Protein AF-A0A226X5L0-F1 (afdb_monomer)

Foldseek 3Di:
DDPPPPDPPDPPDPVNVVLVVLLVVLCVVCVVVVHDALVVDDPPDPVSQVRVVVSVQSSCVVVVHHPVVDPPQPPPPPPPAPDPVRVVVVVVVVVVVVD

Mean predicted aligned error: 12.48 Å

Radius of gyration: 17.85 Å; Cα contacts (8 Å, |Δi|>4): 47; chains: 1; bounding box: 34×48×46 Å

Structure (mmCIF, N/CA/C/O backbone):
data_AF-A0A226X5L0-F1
#
_entry.id   AF-A0A226X5L0-F1
#
loop_
_atom_site.group_PDB
_atom_site.id
_atom_site.type_symbol
_atom_site.label_atom_id
_atom_site.label_alt_id
_atom_site.label_comp_id
_atom_site.label_asym_id
_atom_site.label_entity_id
_atom_site.label_seq_id
_atom_site.pdbx_PDB_ins_code
_atom_site.Cartn_x
_atom_site.Cartn_y
_atom_site.Cartn_z
_atom_site.occupancy
_atom_site.B_iso_or_equiv
_atom_site.auth_seq_id
_atom_site.auth_comp_id
_atom_site.auth_asym_id
_atom_site.auth_atom_id
_atom_site.pdbx_PDB_model_num
ATOM 1 N N . MET A 1 1 ? 9.101 8.884 -35.215 1.00 38.25 1 MET A N 1
ATOM 2 C CA . MET A 1 1 ? 9.241 8.033 -34.014 1.00 38.25 1 MET A CA 1
ATOM 3 C C . MET A 1 1 ? 7.912 8.096 -33.287 1.00 38.25 1 MET A C 1
ATOM 5 O O . MET A 1 1 ? 7.404 9.193 -33.114 1.00 38.25 1 MET A O 1
ATOM 9 N N . LYS A 1 2 ? 7.262 6.956 -33.032 1.00 44.28 2 LYS A N 1
ATOM 10 C CA . LYS A 1 2 ? 5.949 6.949 -32.374 1.00 44.28 2 LYS A CA 1
ATOM 11 C C . LYS A 1 2 ? 6.174 7.352 -30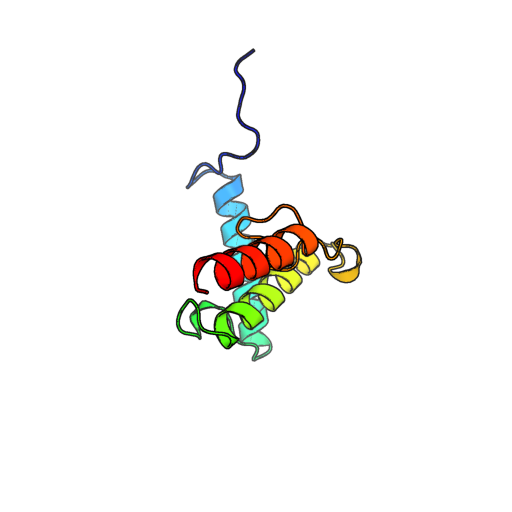.919 1.00 44.28 2 LYS A C 1
ATOM 13 O O . LYS A 1 2 ? 6.942 6.687 -30.235 1.00 44.28 2 LYS A O 1
ATOM 18 N N . ASN A 1 3 ? 5.546 8.444 -30.497 1.00 44.03 3 ASN A N 1
ATOM 19 C CA . ASN A 1 3 ? 5.501 8.875 -29.106 1.00 44.03 3 ASN A CA 1
ATOM 20 C C . ASN A 1 3 ? 4.761 7.794 -28.306 1.00 44.03 3 ASN A C 1
ATOM 22 O O . ASN A 1 3 ? 3.534 7.820 -28.231 1.00 44.03 3 ASN A O 1
ATOM 26 N N . GLN A 1 4 ? 5.476 6.800 -27.778 1.00 48.44 4 GLN A N 1
ATOM 27 C CA . GLN A 1 4 ? 4.933 5.971 -26.710 1.00 48.44 4 GLN A CA 1
ATOM 28 C C . GLN A 1 4 ? 4.854 6.871 -25.486 1.00 48.44 4 GLN A C 1
ATOM 30 O O . GLN A 1 4 ? 5.881 7.334 -24.991 1.00 48.44 4 GLN A O 1
ATOM 35 N N . LYS A 1 5 ? 3.630 7.186 -25.054 1.00 53.53 5 LYS A N 1
ATOM 36 C CA . LYS A 1 5 ? 3.413 7.840 -23.767 1.00 53.53 5 LYS A CA 1
ATOM 37 C C . LYS A 1 5 ? 4.061 6.942 -22.705 1.00 53.53 5 LYS A C 1
ATOM 39 O O . LYS A 1 5 ? 3.683 5.775 -22.631 1.00 53.53 5 LYS A O 1
ATOM 44 N N . PRO A 1 6 ? 5.029 7.437 -21.922 1.00 51.75 6 PRO A N 1
ATOM 45 C CA . PRO A 1 6 ? 5.879 6.595 -21.079 1.00 51.75 6 PRO A CA 1
ATOM 46 C C . PRO A 1 6 ? 5.162 5.897 -19.906 1.00 51.75 6 PRO A C 1
ATOM 48 O O . PRO A 1 6 ? 5.823 5.207 -19.144 1.00 51.75 6 PRO A O 1
ATOM 51 N N . LEU A 1 7 ? 3.839 6.046 -19.753 1.00 57.84 7 LEU A N 1
ATOM 52 C CA . LEU A 1 7 ? 3.095 5.644 -18.551 1.00 57.84 7 LEU A CA 1
ATOM 53 C C . LEU A 1 7 ? 1.797 4.859 -18.826 1.00 57.84 7 LEU A C 1
ATOM 55 O O . LEU A 1 7 ? 0.996 4.676 -17.915 1.00 57.84 7 LEU A O 1
ATOM 59 N N . GLU A 1 8 ? 1.536 4.396 -20.055 1.00 61.03 8 GLU A N 1
ATOM 60 C CA . GLU A 1 8 ? 0.380 3.510 -20.278 1.00 61.03 8 GLU A CA 1
ATOM 61 C C . GLU A 1 8 ? 0.671 2.117 -19.695 1.00 61.03 8 GLU A C 1
ATOM 63 O O . GLU A 1 8 ? 1.324 1.285 -20.328 1.00 61.03 8 GLU A O 1
ATOM 68 N N . ILE A 1 9 ? 0.179 1.859 -18.478 1.00 63.88 9 ILE A N 1
ATOM 69 C CA . ILE A 1 9 ? 0.126 0.508 -17.911 1.00 63.88 9 ILE A CA 1
ATOM 70 C C . ILE A 1 9 ? -0.891 -0.286 -18.732 1.00 63.88 9 ILE A C 1
ATOM 72 O O . ILE A 1 9 ? -2.102 -0.085 -18.638 1.00 63.88 9 ILE A O 1
ATOM 76 N N . ILE A 1 10 ? -0.392 -1.183 -19.578 1.00 79.06 10 ILE A N 1
ATOM 77 C CA . ILE A 1 10 ? -1.237 -2.101 -20.338 1.00 79.06 10 ILE A CA 1
ATOM 78 C C . ILE A 1 10 ? -1.657 -3.225 -19.388 1.00 79.06 10 ILE A C 1
ATOM 80 O O . ILE A 1 10 ? -0.824 -4.046 -18.996 1.00 79.06 10 ILE A O 1
ATOM 84 N N . LEU A 1 11 ? -2.942 -3.268 -19.033 1.00 77.00 11 LEU A N 1
ATOM 85 C CA . LEU A 1 11 ? -3.509 -4.330 -18.199 1.00 77.00 11 LEU A CA 1
ATOM 86 C C . LEU A 1 11 ? -3.247 -5.709 -18.830 1.00 77.00 11 LEU A C 1
ATOM 88 O O . LEU A 1 11 ? -3.459 -5.906 -20.029 1.00 77.00 11 LEU A O 1
ATOM 92 N N . GLY A 1 12 ? -2.777 -6.661 -18.029 1.00 81.00 12 GLY A N 1
ATOM 93 C CA . GLY A 1 12 ? -2.384 -8.002 -18.460 1.00 81.00 12 GLY A CA 1
ATOM 94 C C . GLY A 1 12 ? -1.015 -8.081 -19.145 1.00 81.00 12 GLY A C 1
ATOM 95 O O . GLY A 1 12 ? -0.627 -9.154 -19.609 1.00 81.00 12 GLY A O 1
ATOM 96 N N . SER A 1 13 ? -0.267 -6.976 -19.229 1.00 86.94 13 SER A N 1
ATOM 97 C CA . SER A 1 13 ? 1.140 -7.017 -19.640 1.00 86.94 13 SER A CA 1
ATOM 98 C C . SER A 1 13 ? 2.016 -7.668 -18.567 1.00 86.94 13 SER A C 1
ATOM 100 O O . SER A 1 13 ? 1.618 -7.800 -17.411 1.00 86.94 13 SER A O 1
ATOM 102 N N . ALA A 1 14 ? 3.235 -8.065 -18.942 1.00 84.38 14 ALA A N 1
ATOM 103 C CA . ALA A 1 14 ? 4.195 -8.627 -17.992 1.00 84.38 14 ALA A CA 1
ATOM 104 C C . ALA A 1 14 ? 4.450 -7.682 -16.804 1.00 84.38 14 ALA A C 1
ATOM 106 O O . ALA A 1 14 ? 4.388 -8.120 -15.664 1.00 84.38 14 ALA A O 1
ATOM 107 N N . VAL A 1 15 ? 4.625 -6.385 -17.076 1.00 83.25 15 VAL A N 1
ATOM 108 C CA . VAL A 1 15 ? 4.870 -5.361 -16.047 1.00 83.25 15 VAL A CA 1
ATOM 109 C C . VAL A 1 15 ? 3.670 -5.202 -15.108 1.00 83.25 15 VAL A C 1
ATOM 111 O O . VAL A 1 15 ? 3.848 -5.117 -13.898 1.00 83.25 15 VAL A O 1
ATOM 114 N N . ASP A 1 16 ? 2.444 -5.210 -15.638 1.00 83.06 16 ASP A N 1
ATOM 115 C CA . ASP A 1 16 ? 1.225 -5.156 -14.818 1.00 83.06 16 ASP A CA 1
ATOM 116 C C . ASP A 1 16 ? 1.099 -6.388 -13.903 1.00 83.06 16 ASP A C 1
ATOM 118 O O . ASP A 1 16 ? 0.860 -6.261 -12.704 1.00 83.06 16 ASP A O 1
ATOM 122 N N . MET A 1 17 ? 1.346 -7.589 -14.435 1.00 90.19 17 MET A N 1
ATOM 123 C CA . MET A 1 17 ? 1.320 -8.823 -13.642 1.00 90.19 17 MET A CA 1
ATOM 124 C C . MET A 1 17 ? 2.429 -8.873 -12.582 1.00 90.19 17 MET A C 1
ATOM 126 O O . MET A 1 17 ? 2.200 -9.381 -11.482 1.00 90.19 17 MET A O 1
ATOM 130 N N . GLU A 1 18 ? 3.619 -8.355 -12.890 1.00 90.50 18 GLU A N 1
ATOM 131 C CA . GLU A 1 18 ? 4.724 -8.227 -11.936 1.00 90.50 18 GLU A CA 1
ATOM 132 C C . GLU A 1 18 ? 4.347 -7.281 -10.791 1.00 90.50 18 GLU A C 1
ATOM 134 O O . GLU A 1 18 ? 4.465 -7.661 -9.624 1.00 90.50 18 GLU A O 1
ATOM 139 N N . ALA A 1 19 ? 3.802 -6.103 -11.111 1.00 89.56 19 ALA A N 1
ATOM 140 C CA . ALA A 1 19 ? 3.331 -5.144 -10.117 1.00 89.56 19 ALA A CA 1
ATOM 141 C C . ALA A 1 19 ? 2.229 -5.742 -9.224 1.00 89.56 19 ALA A C 1
ATOM 143 O O . ALA A 1 19 ? 2.318 -5.685 -7.997 1.00 89.56 19 ALA A O 1
ATOM 144 N N . GLN A 1 20 ? 1.227 -6.399 -9.817 1.00 92.19 20 GLN A N 1
ATOM 145 C CA . GLN A 1 20 ? 0.168 -7.081 -9.065 1.00 92.19 20 GLN A CA 1
ATOM 146 C C . GLN A 1 20 ? 0.722 -8.181 -8.153 1.00 92.19 20 GLN A C 1
ATOM 148 O O . GLN A 1 20 ? 0.308 -8.296 -6.998 1.00 92.19 20 GLN A O 1
ATOM 153 N N . SER A 1 21 ? 1.677 -8.976 -8.641 1.00 95.38 21 SER A N 1
ATOM 154 C CA . SER A 1 21 ? 2.295 -10.048 -7.853 1.00 95.38 21 SER A CA 1
ATOM 155 C C . SER A 1 21 ? 3.055 -9.498 -6.648 1.00 95.38 21 SER A C 1
ATOM 157 O O . SER A 1 21 ? 2.953 -10.055 -5.552 1.00 95.38 21 SER A O 1
ATOM 159 N N . LEU A 1 22 ? 3.768 -8.382 -6.822 1.00 95.25 22 LEU A N 1
ATOM 160 C CA . LEU A 1 22 ? 4.449 -7.695 -5.729 1.00 95.25 22 LEU A CA 1
ATOM 161 C C . LEU A 1 22 ? 3.447 -7.179 -4.687 1.00 95.25 22 LEU A C 1
ATOM 163 O O . LEU A 1 22 ? 3.601 -7.471 -3.500 1.00 95.25 22 LEU A O 1
ATOM 167 N N . CYS A 1 23 ? 2.384 -6.494 -5.119 1.00 94.88 23 CYS A N 1
ATOM 168 C CA . CYS A 1 23 ? 1.332 -6.009 -4.222 1.00 94.88 23 CYS A CA 1
ATOM 169 C C . CYS A 1 23 ? 0.686 -7.153 -3.423 1.00 94.88 23 CYS A C 1
ATOM 171 O O . CYS A 1 23 ? 0.490 -7.038 -2.212 1.00 94.88 23 CYS A O 1
ATOM 173 N N . LEU A 1 24 ? 0.407 -8.291 -4.065 1.00 96.75 24 LEU A N 1
ATOM 174 C CA . LEU A 1 24 ? -0.138 -9.475 -3.393 1.00 96.75 24 LEU A CA 1
ATOM 175 C C . LEU A 1 24 ? 0.833 -10.057 -2.357 1.00 96.75 24 LEU A C 1
ATOM 177 O O . LEU A 1 24 ? 0.407 -10.445 -1.265 1.00 96.75 24 LEU A O 1
ATOM 181 N N . ALA A 1 25 ? 2.131 -10.100 -2.667 1.00 97.44 25 ALA A N 1
ATOM 182 C CA . ALA A 1 25 ? 3.153 -10.552 -1.728 1.00 97.44 25 ALA A CA 1
ATOM 183 C C . ALA A 1 25 ? 3.238 -9.632 -0.498 1.00 97.44 25 ALA A C 1
ATOM 185 O O . ALA A 1 25 ? 3.226 -10.119 0.636 1.00 97.44 25 ALA A O 1
ATOM 186 N N . VAL A 1 26 ? 3.242 -8.312 -0.706 1.00 97.50 26 VAL A N 1
ATOM 187 C CA . VAL A 1 26 ? 3.228 -7.316 0.378 1.00 97.50 26 VAL A CA 1
ATOM 188 C C . VAL A 1 26 ? 1.977 -7.468 1.241 1.00 97.50 26 VAL A C 1
ATOM 190 O O . VAL A 1 26 ? 2.085 -7.562 2.467 1.00 97.50 26 VAL A O 1
ATOM 193 N N . ALA A 1 27 ? 0.799 -7.600 0.627 1.00 97.19 27 ALA A N 1
ATOM 194 C CA . ALA A 1 2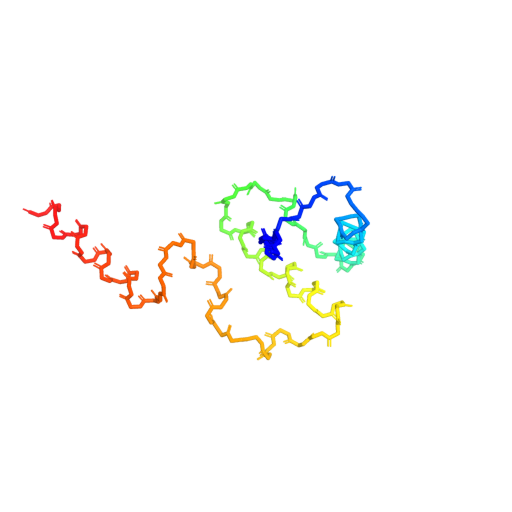7 ? -0.452 -7.810 1.351 1.00 97.19 27 ALA A CA 1
ATOM 195 C C . ALA A 1 27 ? -0.416 -9.083 2.215 1.00 97.19 27 ALA A C 1
ATOM 197 O O . ALA A 1 27 ? -0.844 -9.078 3.374 1.00 97.19 27 ALA A O 1
ATOM 198 N N . ALA A 1 28 ? 0.137 -10.179 1.686 1.00 97.81 28 ALA A N 1
ATOM 199 C CA . ALA A 1 28 ? 0.294 -11.425 2.430 1.00 97.81 28 ALA A CA 1
ATOM 200 C C . ALA A 1 28 ? 1.226 -11.258 3.644 1.00 97.81 28 ALA A C 1
ATOM 202 O O . ALA A 1 28 ? 0.901 -11.717 4.742 1.00 97.81 28 ALA A O 1
ATOM 203 N N . ILE A 1 29 ? 2.348 -10.549 3.478 1.00 97.19 29 ILE A N 1
ATOM 204 C CA . ILE A 1 29 ? 3.292 -10.247 4.564 1.00 97.19 29 ILE A CA 1
ATOM 205 C C . ILE A 1 29 ? 2.636 -9.360 5.629 1.00 97.19 29 ILE A C 1
ATOM 207 O O . ILE A 1 29 ? 2.763 -9.645 6.823 1.00 97.19 29 ILE A O 1
ATOM 211 N N . ARG A 1 30 ? 1.899 -8.315 5.228 1.00 97.56 30 ARG A N 1
ATOM 212 C CA . ARG A 1 30 ? 1.151 -7.449 6.153 1.00 97.56 30 ARG A CA 1
ATOM 213 C C . ARG A 1 30 ? 0.162 -8.259 6.986 1.00 97.56 30 ARG A C 1
ATOM 215 O O . ARG A 1 30 ? 0.198 -8.161 8.214 1.00 97.56 30 ARG A O 1
ATOM 222 N N . LYS A 1 31 ? -0.630 -9.133 6.351 1.00 96.81 31 LYS A N 1
ATOM 223 C CA . LYS A 1 31 ? -1.557 -10.038 7.058 1.00 96.81 31 LYS A CA 1
ATOM 224 C C . LYS A 1 31 ? -0.827 -10.953 8.039 1.00 96.81 31 LYS A C 1
ATOM 226 O O . LYS A 1 31 ? -1.258 -11.073 9.182 1.00 96.81 31 LYS A O 1
ATOM 231 N N . ALA A 1 32 ? 0.295 -11.550 7.635 1.00 97.44 32 ALA A N 1
ATOM 232 C CA . ALA A 1 32 ? 1.096 -12.415 8.505 1.00 97.44 32 ALA A CA 1
ATOM 233 C C . ALA A 1 32 ? 1.662 -11.673 9.732 1.00 97.44 32 ALA A C 1
ATOM 235 O O . ALA A 1 32 ? 1.818 -12.265 10.797 1.00 97.44 32 ALA A O 1
ATOM 236 N N . ARG A 1 33 ? 1.928 -10.369 9.600 1.00 96.31 33 ARG A N 1
ATOM 237 C CA . ARG A 1 33 ? 2.348 -9.478 10.694 1.00 96.31 33 ARG A CA 1
ATOM 238 C C . ARG A 1 33 ? 1.184 -8.938 11.535 1.00 96.31 33 ARG A C 1
ATOM 240 O O . ARG A 1 33 ? 1.425 -8.187 12.474 1.00 96.31 33 ARG A O 1
ATOM 247 N N . GLY A 1 34 ? -0.063 -9.281 11.206 1.00 96.12 34 GLY A N 1
ATOM 248 C CA . GLY A 1 34 ? -1.258 -8.750 11.868 1.00 96.12 34 GLY A CA 1
ATOM 249 C C . GLY A 1 34 ? -1.610 -7.308 11.481 1.00 96.12 34 GLY A C 1
ATOM 250 O O . GLY A 1 34 ? -2.475 -6.709 12.118 1.00 96.12 34 GLY A O 1
ATOM 251 N N . LYS A 1 35 ? -0.968 -6.747 10.447 1.00 95.94 35 LYS A N 1
ATOM 252 C CA . LYS A 1 35 ? -1.313 -5.432 9.893 1.00 95.94 35 LYS A CA 1
ATOM 253 C C . LYS A 1 35 ? -2.551 -5.533 8.997 1.00 95.94 35 LYS A C 1
ATOM 255 O O . LYS A 1 35 ? -2.803 -6.569 8.376 1.00 95.94 35 LYS A O 1
ATOM 260 N N . LYS A 1 36 ? -3.301 -4.434 8.907 1.00 95.44 36 LYS A N 1
ATOM 261 C CA . LYS A 1 36 ? -4.442 -4.292 7.995 1.00 95.44 36 LYS A CA 1
ATOM 262 C C . LYS A 1 36 ? -3.994 -3.894 6.590 1.00 95.44 36 LYS A C 1
ATOM 264 O O . LYS A 1 36 ? -2.918 -3.319 6.415 1.00 95.44 36 LYS A O 1
ATOM 269 N N . ASN A 1 37 ? -4.813 -4.226 5.603 1.00 96.12 37 ASN A N 1
ATOM 270 C CA . ASN A 1 37 ? -4.645 -3.843 4.203 1.00 96.12 37 ASN A CA 1
ATOM 271 C C . ASN A 1 37 ? -5.754 -2.868 3.800 1.00 96.12 37 ASN A C 1
ATOM 273 O O . ASN A 1 37 ? -6.780 -2.835 4.480 1.00 96.12 37 ASN A O 1
ATOM 277 N N . PRO A 1 38 ? -5.583 -2.116 2.701 1.00 94.56 38 PRO A N 1
ATOM 278 C CA . PRO A 1 38 ? -6.606 -1.186 2.225 1.00 94.56 38 PRO A CA 1
ATOM 279 C C . PRO A 1 38 ? -7.989 -1.834 2.076 1.00 94.56 38 PRO A C 1
ATOM 281 O O . PRO A 1 38 ? -8.979 -1.276 2.534 1.00 94.56 38 PRO A O 1
ATOM 284 N N . ASP A 1 39 ? -8.049 -3.068 1.564 1.00 93.81 39 ASP A N 1
ATOM 285 C CA . ASP A 1 39 ? -9.298 -3.831 1.388 1.00 93.81 39 ASP A CA 1
ATOM 286 C C . ASP A 1 39 ? -10.057 -4.139 2.696 1.00 93.81 39 ASP A C 1
ATOM 288 O O . ASP A 1 39 ? -11.208 -4.573 2.654 1.00 93.81 39 ASP A O 1
ATOM 292 N N . ASP A 1 40 ? -9.428 -3.956 3.863 1.00 95.25 40 ASP A N 1
ATOM 293 C CA . ASP A 1 40 ? -10.064 -4.167 5.167 1.00 95.25 40 ASP A CA 1
ATOM 294 C C . ASP A 1 40 ? -10.907 -2.953 5.623 1.00 95.25 40 ASP A C 1
ATOM 296 O O . ASP A 1 40 ? -11.579 -3.036 6.656 1.00 95.25 40 ASP A O 1
ATOM 300 N N . PHE A 1 41 ? -10.879 -1.840 4.879 1.00 91.88 41 PHE A N 1
ATOM 301 C CA . PHE A 1 41 ? -11.588 -0.596 5.189 1.00 91.88 41 PHE A CA 1
ATOM 302 C C . PHE A 1 41 ? -12.495 -0.164 4.029 1.00 91.88 41 PHE A C 1
ATOM 304 O O . PHE A 1 41 ? -12.200 -0.464 2.870 1.00 91.88 41 PHE A O 1
ATOM 311 N N . PRO A 1 42 ? -13.602 0.551 4.300 1.00 92.75 42 PRO A N 1
ATOM 312 C CA . PRO A 1 42 ? -14.367 1.188 3.237 1.00 92.75 42 PRO A CA 1
ATOM 313 C C . PRO A 1 42 ? -13.501 2.224 2.511 1.00 92.75 42 PRO A C 1
ATOM 315 O O . PRO A 1 42 ? -12.777 2.984 3.146 1.00 92.75 42 PRO A O 1
ATOM 318 N N . VAL A 1 43 ? -13.595 2.252 1.183 1.00 89.69 43 VAL A N 1
ATOM 319 C CA . VAL A 1 43 ? -12.870 3.216 0.343 1.00 89.69 43 VAL A CA 1
ATOM 320 C C . VAL A 1 43 ? -13.228 4.651 0.752 1.00 89.69 43 VAL A C 1
ATOM 322 O O . VAL A 1 43 ? -14.358 4.917 1.166 1.00 89.69 43 VAL A O 1
ATOM 325 N N . ASP A 1 44 ? -12.253 5.552 0.645 1.00 84.50 44 ASP A N 1
ATOM 326 C CA . ASP A 1 44 ? -12.339 6.979 0.975 1.00 84.50 44 ASP A CA 1
ATOM 327 C C . ASP A 1 44 ? -12.579 7.322 2.462 1.00 84.50 44 ASP A C 1
ATOM 329 O O . ASP A 1 44 ? -12.832 8.482 2.799 1.00 84.50 44 ASP A O 1
ATOM 333 N N . THR A 1 45 ? -12.458 6.374 3.401 1.00 85.19 45 THR A N 1
ATOM 334 C CA . THR A 1 45 ? -12.416 6.737 4.833 1.00 85.19 45 THR A CA 1
ATOM 335 C C . THR A 1 45 ? -11.017 7.200 5.244 1.00 85.19 45 TH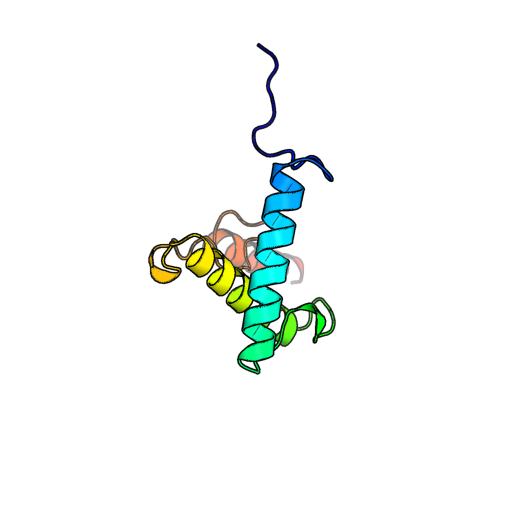R A C 1
ATOM 337 O O . THR A 1 45 ? -10.030 6.788 4.631 1.00 85.19 45 THR A O 1
ATOM 340 N N . PRO A 1 46 ? -10.866 8.034 6.288 1.00 84.44 46 PRO A N 1
ATOM 341 C CA . PRO A 1 46 ? -9.545 8.454 6.767 1.00 84.44 46 PRO A CA 1
ATOM 342 C C . PRO A 1 46 ? -8.607 7.277 7.075 1.00 84.44 46 PRO A C 1
ATOM 344 O O . PRO A 1 46 ? -7.422 7.322 6.757 1.00 84.44 46 PRO A O 1
ATOM 347 N N . GLU A 1 47 ? -9.144 6.190 7.631 1.00 85.44 47 GLU A N 1
ATOM 348 C CA . GLU A 1 47 ? -8.380 4.983 7.951 1.00 85.44 47 GLU A CA 1
ATOM 349 C C . GLU A 1 47 ? -7.927 4.236 6.691 1.00 85.44 47 GLU A C 1
ATOM 351 O O . GLU A 1 47 ? -6.817 3.707 6.659 1.00 85.44 47 GLU A O 1
ATOM 356 N N . TRP A 1 48 ? -8.760 4.207 5.644 1.00 89.00 48 TRP A N 1
ATOM 357 C CA . TRP A 1 48 ? -8.393 3.626 4.353 1.00 89.00 48 TRP A CA 1
ATOM 358 C C . TRP A 1 48 ? -7.212 4.373 3.734 1.00 89.00 48 TRP A C 1
ATOM 360 O O . TRP A 1 48 ? -6.224 3.750 3.356 1.00 89.00 48 TRP A O 1
ATOM 370 N N . HIS A 1 49 ? -7.279 5.704 3.717 1.00 86.00 49 HIS A N 1
ATOM 371 C CA . HIS A 1 49 ? -6.212 6.556 3.201 1.00 86.00 49 HIS A CA 1
ATOM 372 C C . HIS A 1 49 ? -4.888 6.339 3.962 1.00 86.00 49 HIS A C 1
ATOM 374 O O . HIS A 1 49 ? -3.854 6.095 3.341 1.00 86.00 49 HIS A O 1
ATOM 380 N N . GLN A 1 50 ? -4.930 6.314 5.300 1.00 87.31 50 GLN A N 1
ATOM 381 C CA . GLN A 1 50 ? -3.751 6.033 6.129 1.00 87.31 50 GLN A CA 1
ATOM 382 C C . GLN A 1 50 ? -3.133 4.661 5.807 1.00 87.31 50 GLN A C 1
ATOM 384 O O . GLN A 1 50 ? -1.918 4.507 5.696 1.00 87.31 50 GLN A O 1
ATOM 389 N N . VAL A 1 51 ? -3.969 3.636 5.648 1.00 93.12 51 VAL A N 1
ATOM 390 C CA . VAL A 1 51 ? -3.495 2.274 5.374 1.00 93.12 51 VAL A CA 1
ATOM 391 C C . VAL A 1 51 ? -2.967 2.140 3.945 1.00 93.12 51 VAL A C 1
ATOM 393 O O . VAL A 1 51 ? -2.046 1.352 3.727 1.00 93.12 51 VAL A O 1
ATOM 396 N N . CYS A 1 52 ? -3.491 2.908 2.987 1.00 91.94 52 CYS A N 1
ATOM 397 C CA . CYS A 1 52 ? -2.937 3.019 1.638 1.00 91.94 52 CYS A CA 1
ATOM 398 C C . CYS A 1 52 ? -1.514 3.588 1.658 1.00 91.94 52 CYS A C 1
ATOM 400 O O . CYS A 1 52 ? -0.631 3.009 1.029 1.00 91.94 52 CYS A O 1
ATOM 402 N N . GLU A 1 53 ? -1.270 4.653 2.421 1.00 89.44 53 GLU A N 1
ATOM 403 C CA . GLU A 1 53 ? 0.064 5.246 2.570 1.00 89.44 53 GLU A CA 1
ATOM 404 C C . GLU A 1 53 ? 1.063 4.244 3.171 1.00 89.44 53 GLU A C 1
ATOM 406 O O . GLU A 1 53 ? 2.122 3.974 2.601 1.00 89.44 53 GLU A O 1
ATOM 411 N N . GLU A 1 54 ? 0.692 3.586 4.274 1.00 92.56 54 GLU A N 1
ATOM 412 C CA . GLU A 1 54 ? 1.529 2.538 4.862 1.00 92.56 54 GLU A CA 1
ATOM 413 C C . GLU A 1 54 ? 1.782 1.366 3.904 1.00 92.56 54 GLU A C 1
ATOM 415 O O . GLU A 1 54 ? 2.837 0.729 3.961 1.00 92.56 54 GLU A O 1
ATOM 420 N N . PHE A 1 55 ? 0.793 1.019 3.078 1.00 94.25 55 PHE A N 1
ATOM 421 C CA . PHE A 1 55 ? 0.907 -0.067 2.113 1.00 94.25 55 PHE A CA 1
ATOM 422 C C . PHE A 1 55 ? 1.895 0.286 1.000 1.00 94.25 55 PHE A C 1
ATOM 424 O O . PHE A 1 55 ? 2.743 -0.540 0.669 1.00 94.25 55 PHE A O 1
ATOM 431 N N . VAL A 1 56 ? 1.830 1.507 0.463 1.00 91.88 56 VAL A N 1
ATOM 432 C CA . VAL A 1 56 ? 2.783 2.003 -0.541 1.00 91.88 56 VAL A CA 1
ATOM 433 C C . VAL A 1 56 ? 4.202 2.011 0.026 1.00 91.88 56 VAL A C 1
ATOM 435 O O . VAL A 1 56 ? 5.114 1.516 -0.631 1.00 91.88 56 VAL A O 1
ATOM 438 N N . ASN A 1 57 ? 4.384 2.446 1.274 1.00 91.69 57 ASN A N 1
ATOM 439 C CA . ASN A 1 57 ? 5.688 2.398 1.939 1.00 91.69 57 ASN A CA 1
ATOM 440 C C . ASN A 1 57 ? 6.233 0.967 2.058 1.00 91.69 57 ASN A C 1
ATOM 442 O O . ASN A 1 57 ? 7.407 0.727 1.785 1.00 91.69 57 ASN A O 1
ATOM 446 N N . ASP A 1 58 ? 5.389 -0.013 2.401 1.00 94.25 58 ASP A N 1
ATOM 447 C CA . ASP A 1 58 ? 5.808 -1.419 2.418 1.00 94.25 58 ASP A CA 1
ATOM 448 C C . ASP A 1 58 ? 6.188 -1.932 1.006 1.00 94.25 58 ASP A C 1
ATOM 450 O O . ASP A 1 58 ? 7.079 -2.778 0.888 1.00 94.25 58 ASP A O 1
ATOM 454 N N . VAL A 1 59 ? 5.548 -1.433 -0.063 1.00 93.31 59 VAL A N 1
ATOM 455 C CA . VAL A 1 59 ? 5.907 -1.756 -1.460 1.00 93.31 59 VAL A CA 1
ATOM 456 C C . VAL A 1 59 ? 7.258 -1.149 -1.843 1.00 93.31 59 VAL A C 1
ATOM 458 O O . VAL A 1 59 ? 8.086 -1.862 -2.408 1.00 93.31 59 VAL A O 1
ATOM 461 N N . LEU A 1 60 ? 7.519 0.115 -1.497 1.00 90.00 60 LEU A N 1
ATOM 462 C CA . LEU A 1 60 ? 8.815 0.772 -1.728 1.00 90.00 60 LEU A CA 1
ATOM 463 C C . LEU A 1 60 ? 9.953 0.019 -1.031 1.00 90.00 60 LEU A C 1
ATOM 465 O O . LEU A 1 60 ? 10.952 -0.335 -1.659 1.00 90.00 60 LEU A O 1
ATOM 469 N N . VAL A 1 61 ? 9.748 -0.354 0.236 1.00 91.69 61 VAL A N 1
ATOM 470 C CA . VAL A 1 61 ? 10.703 -1.183 0.986 1.00 91.69 61 VAL A CA 1
ATOM 471 C C . VAL A 1 61 ? 10.934 -2.532 0.299 1.00 91.69 61 VAL A C 1
ATOM 473 O O . VAL A 1 61 ? 12.061 -3.025 0.263 1.00 91.69 61 VAL A O 1
ATOM 476 N N . ALA A 1 62 ? 9.895 -3.147 -0.275 1.00 92.25 62 ALA A N 1
ATOM 477 C CA . ALA A 1 62 ? 10.035 -4.400 -1.016 1.00 92.25 62 ALA A CA 1
ATOM 478 C C . ALA A 1 62 ? 10.811 -4.240 -2.338 1.00 92.25 62 ALA A C 1
ATOM 480 O O . ALA A 1 62 ? 11.459 -5.194 -2.774 1.00 92.25 62 ALA A O 1
ATOM 481 N N . LEU A 1 63 ? 10.783 -3.051 -2.948 1.00 90.12 63 LEU A N 1
ATOM 482 C CA . LEU A 1 63 ? 11.612 -2.684 -4.102 1.00 90.12 63 LEU A CA 1
ATOM 483 C C . LEU A 1 63 ? 13.065 -2.354 -3.716 1.00 90.12 63 LEU A C 1
ATOM 485 O O . LEU A 1 63 ? 13.919 -2.252 -4.595 1.00 90.12 63 LEU A O 1
ATOM 489 N N . GLY A 1 64 ? 13.365 -2.263 -2.417 1.00 88.62 64 GLY A N 1
ATOM 490 C CA . GLY A 1 64 ? 14.689 -1.921 -1.900 1.00 88.62 64 GLY A CA 1
ATOM 491 C C . GLY A 1 64 ? 14.937 -0.417 -1.785 1.00 88.62 64 GLY A C 1
ATOM 492 O O . GLY A 1 64 ? 16.091 -0.017 -1.636 1.00 88.62 64 GLY A O 1
ATOM 493 N N . GLU A 1 65 ? 13.882 0.392 -1.856 1.00 86.12 65 GLU A N 1
ATOM 494 C CA . GLU A 1 65 ? 13.932 1.835 -1.623 1.00 86.12 65 GLU A CA 1
ATOM 495 C C . GLU A 1 65 ? 13.636 2.160 -0.151 1.00 86.12 65 GLU A C 1
ATOM 497 O O . GLU A 1 65 ? 13.005 1.370 0.560 1.00 86.12 65 GLU A O 1
ATOM 502 N N . ASP A 1 66 ? 14.107 3.317 0.318 1.00 84.00 66 ASP A N 1
ATOM 503 C CA . ASP A 1 66 ? 13.780 3.831 1.648 1.00 84.00 66 ASP A CA 1
ATOM 504 C C . ASP A 1 66 ? 12.649 4.864 1.530 1.00 84.00 66 ASP A C 1
ATOM 506 O O . ASP A 1 66 ? 12.828 5.881 0.855 1.00 84.00 66 ASP A O 1
ATOM 510 N N . PRO A 1 67 ? 11.492 4.655 2.185 1.00 78.88 67 PRO A N 1
ATOM 511 C CA . PRO A 1 67 ? 10.430 5.652 2.228 1.00 78.88 67 PRO A CA 1
ATOM 512 C C . PRO A 1 67 ? 10.883 7.033 2.724 1.00 78.88 67 PRO A C 1
ATOM 514 O O . PRO A 1 67 ? 10.254 8.017 2.356 1.00 78.88 67 PRO A O 1
ATOM 517 N N . SER A 1 68 ? 11.953 7.142 3.528 1.00 79.25 68 SER A N 1
ATOM 518 C CA . SER A 1 68 ? 12.469 8.451 3.963 1.00 79.25 68 SER A CA 1
ATOM 519 C C . SER A 1 68 ? 13.262 9.208 2.898 1.00 79.25 68 SER A C 1
ATOM 521 O O . SER A 1 68 ? 13.524 10.395 3.074 1.00 79.25 68 SER A O 1
AT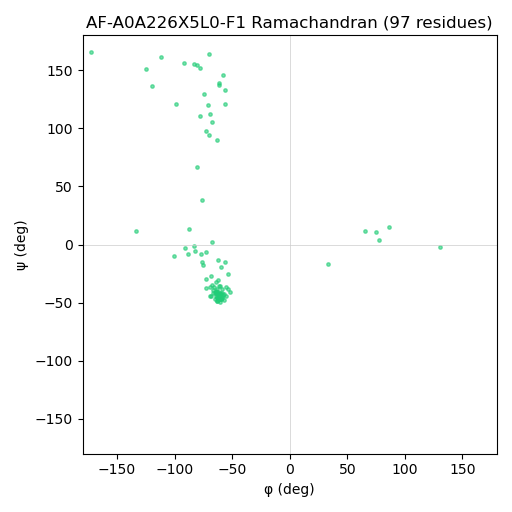OM 523 N N . ASP A 1 69 ? 13.675 8.529 1.825 1.00 75.44 69 ASP A N 1
ATOM 524 C CA . ASP A 1 69 ? 14.398 9.142 0.706 1.00 75.44 69 ASP A CA 1
ATOM 525 C C . ASP A 1 69 ? 13.437 9.699 -0.362 1.00 75.44 69 ASP A C 1
ATOM 527 O O . ASP A 1 69 ? 13.871 10.389 -1.290 1.00 75.44 69 ASP A O 1
ATOM 531 N N . MET A 1 70 ? 12.133 9.424 -0.235 1.00 65.62 70 MET A N 1
ATOM 532 C CA . MET A 1 70 ? 11.103 10.015 -1.085 1.00 65.62 70 MET A CA 1
ATOM 533 C C . MET A 1 70 ? 10.870 11.478 -0.681 1.00 65.62 70 MET A C 1
ATOM 535 O O . MET A 1 70 ? 10.663 11.755 0.500 1.00 65.62 70 MET A O 1
ATOM 539 N N . PRO A 1 71 ? 10.895 12.432 -1.631 1.00 59.22 71 PRO A N 1
ATOM 540 C CA . PRO A 1 71 ? 10.548 13.816 -1.337 1.00 59.22 71 PRO A CA 1
ATOM 541 C C . PRO A 1 71 ? 9.096 13.911 -0.841 1.00 59.22 71 PRO A C 1
ATOM 543 O O . PRO A 1 71 ? 8.207 13.261 -1.397 1.00 59.22 71 PRO A O 1
ATOM 546 N N . ASP A 1 72 ? 8.865 14.752 0.175 1.00 59.19 72 ASP A N 1
ATOM 547 C CA . ASP A 1 72 ? 7.552 14.981 0.811 1.00 59.19 72 ASP A CA 1
ATOM 548 C C . ASP A 1 72 ? 6.452 15.428 -0.182 1.00 59.19 72 ASP A C 1
ATOM 550 O O . ASP A 1 72 ? 5.262 15.328 0.123 1.00 59.19 72 ASP A O 1
ATOM 554 N N . ASP A 1 73 ? 6.828 15.858 -1.391 1.00 53.47 73 ASP A N 1
ATOM 555 C CA . ASP A 1 73 ? 5.915 16.228 -2.483 1.00 53.47 73 ASP A CA 1
ATOM 556 C C . ASP A 1 73 ? 4.998 15.061 -2.919 1.00 53.47 73 ASP A C 1
ATOM 558 O O . ASP A 1 73 ? 3.938 15.279 -3.486 1.00 53.47 73 ASP A O 1
ATOM 562 N N . PHE A 1 74 ? 5.338 13.800 -2.614 1.00 48.22 74 PHE A N 1
ATOM 563 C CA . PHE A 1 74 ? 4.466 12.644 -2.893 1.00 48.22 74 PHE A CA 1
ATOM 564 C C . PHE A 1 74 ? 3.458 12.319 -1.775 1.00 48.22 74 PHE A C 1
ATOM 566 O O . PHE A 1 74 ? 2.831 11.252 -1.786 1.00 48.22 74 PHE A O 1
ATOM 573 N N . THR A 1 75 ? 3.263 13.218 -0.808 1.00 50.41 75 THR A N 1
ATOM 574 C CA . THR A 1 75 ? 2.204 13.078 0.196 1.00 50.41 75 THR A CA 1
ATOM 575 C C . THR A 1 75 ? 0.839 13.292 -0.460 1.00 50.41 75 THR A C 1
ATOM 577 O O . THR A 1 75 ? 0.397 14.411 -0.651 1.00 50.41 75 THR A O 1
ATOM 580 N N . PHE A 1 76 ? 0.211 12.184 -0.867 1.00 48.16 76 PHE A N 1
ATOM 581 C CA . PHE A 1 76 ? -1.211 11.781 -0.857 1.00 48.16 76 PHE A CA 1
ATOM 582 C C . PHE A 1 76 ? -2.384 12.794 -1.038 1.00 48.16 76 PHE A C 1
ATOM 584 O O . PHE A 1 76 ? -3.494 12.376 -1.363 1.00 48.16 76 PHE A O 1
ATOM 591 N N . PHE A 1 77 ? -2.192 14.101 -0.887 1.00 41.34 77 PHE A N 1
ATOM 592 C CA . PHE A 1 77 ? -3.164 15.171 -1.101 1.00 41.34 77 PHE A CA 1
ATOM 593 C C . PHE A 1 77 ? -2.991 15.900 -2.454 1.00 41.34 77 PHE A C 1
ATOM 595 O O . PHE A 1 77 ? -3.897 16.615 -2.879 1.00 41.34 77 PHE A O 1
ATOM 602 N N . GLU A 1 78 ? -1.900 15.665 -3.198 1.00 49.34 78 GLU A N 1
ATOM 603 C CA . GLU A 1 78 ? -1.659 16.237 -4.541 1.00 49.34 78 GLU A CA 1
ATOM 604 C C . GLU A 1 78 ? -2.477 15.570 -5.673 1.00 49.34 78 GLU A C 1
ATOM 606 O O . GLU A 1 78 ? -2.034 15.412 -6.811 1.00 49.34 78 GLU A O 1
ATOM 611 N N . LEU A 1 79 ? -3.735 15.201 -5.419 1.00 45.69 79 LEU A N 1
ATOM 612 C CA . LEU A 1 79 ? -4.685 14.905 -6.497 1.00 45.69 79 LEU A CA 1
ATOM 613 C C . LEU A 1 79 ? -5.265 16.216 -7.051 1.00 45.69 79 LEU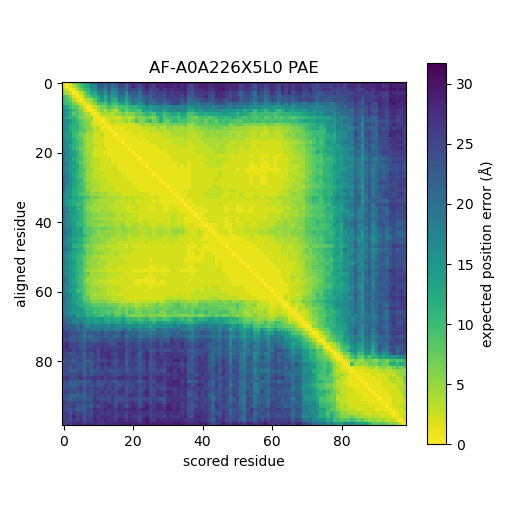 A C 1
ATOM 615 O O . LEU A 1 79 ? -6.456 16.493 -6.925 1.00 45.69 79 LEU A O 1
ATOM 619 N N . GLY A 1 80 ? -4.407 17.016 -7.694 1.00 53.19 80 GLY A N 1
ATOM 620 C CA . GLY A 1 80 ? -4.829 18.102 -8.588 1.00 53.19 80 GLY A CA 1
ATOM 621 C C . GLY A 1 80 ? -4.195 19.476 -8.371 1.00 53.19 80 GLY A C 1
ATOM 622 O O . GLY A 1 80 ? -4.494 20.376 -9.155 1.00 53.19 80 GLY A O 1
ATOM 623 N N . TYR A 1 81 ? -3.329 19.650 -7.372 1.00 57.03 81 TYR A N 1
ATOM 624 C CA . TYR A 1 81 ? -2.614 20.906 -7.140 1.00 57.03 81 TYR A CA 1
ATOM 625 C C . TYR A 1 81 ? -1.112 20.678 -7.220 1.00 57.03 81 TYR A C 1
ATOM 627 O O . TYR A 1 81 ? -0.611 19.688 -6.709 1.00 57.03 81 TYR A O 1
ATOM 635 N N . GLU A 1 82 ? -0.419 21.593 -7.896 1.00 56.59 82 GLU A N 1
ATOM 636 C CA . GLU A 1 82 ? 1.023 21.504 -8.169 1.00 56.59 82 GLU A CA 1
ATOM 637 C C . GLU A 1 82 ? 1.894 21.763 -6.921 1.00 56.59 82 GLU A C 1
ATOM 639 O O . GLU A 1 82 ? 3.115 21.671 -7.021 1.00 56.59 82 GLU A O 1
ATOM 644 N N . SER A 1 83 ? 1.285 22.157 -5.790 1.00 70.19 83 SER A N 1
ATOM 645 C CA . SER A 1 83 ? 1.932 22.353 -4.485 1.00 70.19 83 SER A CA 1
ATOM 646 C C . SER A 1 83 ? 0.919 22.628 -3.357 1.00 70.19 83 SER A C 1
ATOM 648 O O . SER A 1 83 ? -0.221 23.040 -3.604 1.00 70.19 83 SER A O 1
ATOM 650 N N . GLU A 1 84 ? 1.367 22.520 -2.099 1.00 63.97 84 GLU A N 1
ATOM 651 C CA . GLU A 1 84 ? 0.621 22.953 -0.899 1.00 63.97 84 GLU A CA 1
ATOM 652 C C . GLU A 1 84 ? 0.207 24.438 -0.970 1.00 63.97 84 GLU A C 1
ATOM 654 O O . GLU A 1 84 ? -0.896 24.814 -0.572 1.00 63.97 84 GLU A O 1
ATOM 659 N N . GLU A 1 85 ? 1.053 25.304 -1.539 1.00 76.00 85 GLU A N 1
ATOM 660 C CA . GLU A 1 85 ? 0.734 26.727 -1.721 1.00 76.00 85 GLU A C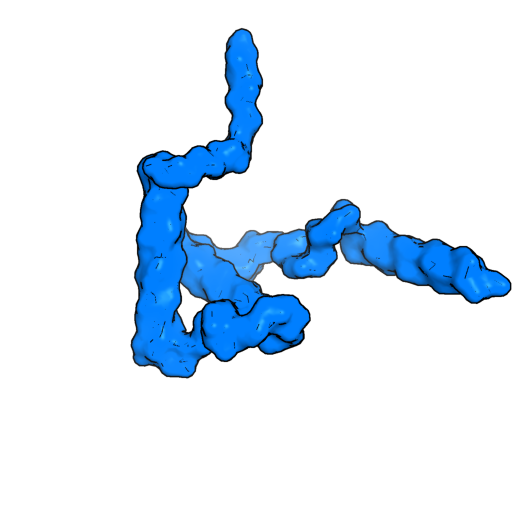A 1
ATOM 661 C C . GLU A 1 85 ? -0.458 26.927 -2.670 1.00 76.00 85 GLU A C 1
ATOM 663 O O . GLU A 1 85 ? -1.331 27.761 -2.409 1.00 76.00 85 GLU A O 1
ATOM 668 N N . ALA A 1 86 ? -0.522 26.143 -3.752 1.00 72.44 86 ALA A N 1
ATOM 669 C CA . ALA A 1 86 ? -1.628 26.180 -4.705 1.00 72.44 86 ALA A CA 1
ATOM 670 C C . ALA A 1 86 ? -2.940 25.674 -4.078 1.00 72.44 86 ALA A C 1
ATOM 672 O O . ALA A 1 86 ? -4.008 26.226 -4.354 1.00 72.44 86 ALA A O 1
ATOM 673 N N . TYR A 1 87 ? -2.864 24.683 -3.185 1.00 73.50 87 TYR A N 1
ATOM 674 C CA . TYR A 1 87 ? -4.019 24.190 -2.434 1.00 73.50 87 TYR A CA 1
ATOM 675 C C . TYR A 1 87 ? -4.589 25.251 -1.479 1.00 73.50 87 TYR A C 1
ATOM 677 O O . TYR A 1 87 ? -5.795 25.517 -1.486 1.00 73.50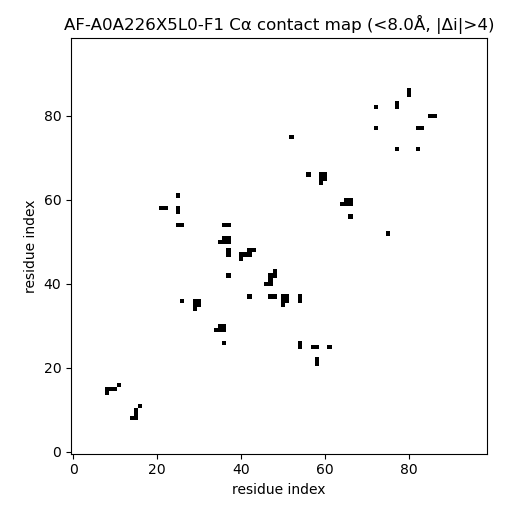 87 TYR A O 1
ATOM 685 N N . GLN A 1 88 ? -3.728 25.920 -0.705 1.00 77.31 88 GLN A N 1
ATOM 686 C CA . GLN A 1 88 ? -4.169 26.971 0.218 1.00 77.31 88 GLN A CA 1
ATOM 687 C C . GLN A 1 88 ? -4.793 28.163 -0.524 1.00 77.31 88 GLN A C 1
ATOM 689 O O . GLN A 1 88 ? -5.815 28.698 -0.089 1.00 77.31 88 GLN A O 1
ATOM 694 N N . GLN A 1 89 ? -4.245 28.537 -1.685 1.00 80.81 89 GLN A N 1
ATOM 695 C CA . GLN A 1 89 ? -4.836 29.575 -2.533 1.00 80.81 89 GLN A CA 1
ATOM 696 C C . GLN A 1 89 ? -6.231 29.191 -3.040 1.00 80.81 89 GLN A C 1
ATOM 698 O O . GLN A 1 89 ? -7.141 30.019 -2.988 1.00 80.81 89 GLN A O 1
ATOM 703 N N . ALA A 1 90 ? -6.435 27.945 -3.475 1.00 77.38 90 ALA A N 1
ATOM 704 C CA . ALA A 1 90 ? -7.746 27.477 -3.922 1.00 77.38 90 ALA A CA 1
ATOM 705 C C . ALA A 1 90 ? -8.799 27.554 -2.798 1.00 77.38 90 ALA A C 1
ATOM 707 O O . ALA A 1 90 ? -9.912 28.036 -3.025 1.00 77.38 90 ALA A O 1
ATOM 708 N N . LEU A 1 91 ? -8.434 27.176 -1.567 1.00 79.00 91 LEU A N 1
ATOM 709 C CA . LEU A 1 91 ? -9.313 27.303 -0.397 1.00 79.00 91 LEU A CA 1
ATOM 710 C C . LEU A 1 91 ? -9.672 28.763 -0.087 1.00 79.00 91 LEU A C 1
ATOM 712 O O . LEU A 1 91 ? -10.817 29.071 0.261 1.00 79.00 91 LEU A O 1
ATOM 716 N N . GLU A 1 92 ? -8.712 29.680 -0.202 1.00 84.94 92 GLU A N 1
ATOM 717 C CA . GLU A 1 92 ? -8.960 31.110 -0.008 1.00 84.94 92 GLU A CA 1
ATOM 718 C C . GLU A 1 92 ? -9.877 31.691 -1.093 1.00 84.94 92 GLU A C 1
ATOM 720 O O . GLU A 1 92 ? -10.769 32.489 -0.783 1.00 84.94 92 GLU A O 1
ATOM 725 N N . GLU A 1 93 ? -9.716 31.273 -2.351 1.00 81.38 93 GLU A N 1
ATOM 726 C CA . GLU A 1 93 ? -10.592 31.690 -3.448 1.00 81.38 93 GLU A CA 1
ATOM 727 C C . GLU A 1 93 ? -12.020 31.162 -3.294 1.00 81.38 93 GLU A C 1
ATOM 729 O O . GLU A 1 93 ? -12.970 31.923 -3.500 1.00 81.38 93 GLU A O 1
ATOM 734 N N . GLU A 1 94 ? -12.199 29.908 -2.874 1.00 74.50 94 GLU A N 1
ATOM 735 C CA . GLU A 1 94 ? -13.524 29.365 -2.562 1.00 74.50 94 GLU A CA 1
ATOM 736 C C . GLU A 1 94 ? -14.192 30.134 -1.418 1.00 74.50 94 GLU A C 1
ATOM 738 O O . GLU A 1 94 ? -15.357 30.525 -1.532 1.00 74.50 94 GLU A O 1
ATOM 743 N N . ARG A 1 95 ? -13.450 30.434 -0.343 1.00 79.00 95 ARG A N 1
ATOM 744 C CA . ARG A 1 95 ? -13.952 31.246 0.778 1.00 79.00 95 ARG A CA 1
ATOM 745 C C . ARG A 1 95 ? -14.340 32.658 0.350 1.00 79.00 95 ARG A C 1
ATOM 747 O O . ARG A 1 95 ? -15.301 33.206 0.887 1.00 79.00 95 ARG A O 1
ATOM 754 N N . ARG A 1 96 ? -13.606 33.251 -0.594 1.00 74.62 96 ARG A N 1
ATOM 755 C CA . ARG A 1 96 ? -13.895 34.582 -1.145 1.00 74.62 96 ARG A CA 1
ATOM 756 C C . ARG A 1 96 ? -15.121 34.573 -2.056 1.00 74.62 96 ARG A C 1
ATOM 758 O O . ARG A 1 96 ? -15.887 35.523 -2.019 1.00 74.62 96 ARG A O 1
ATO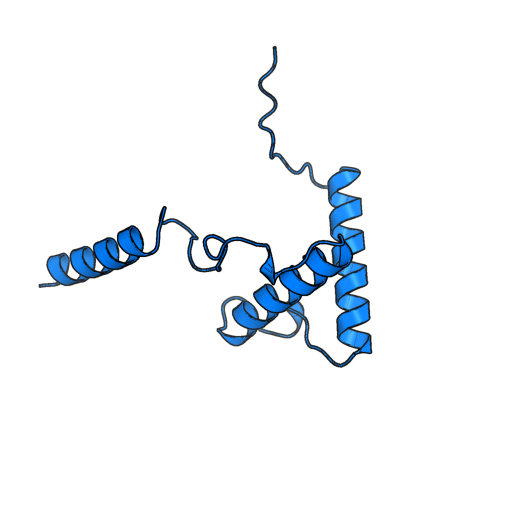M 765 N N . ASN A 1 97 ? -15.318 33.522 -2.848 1.00 72.50 97 ASN A N 1
ATOM 766 C CA . ASN A 1 97 ? -16.467 33.397 -3.752 1.00 72.50 97 ASN A CA 1
ATOM 767 C C . ASN A 1 97 ? -17.778 33.047 -3.025 1.00 72.50 97 ASN A C 1
ATOM 769 O O . ASN A 1 97 ? -18.856 33.207 -3.595 1.00 72.50 97 ASN A O 1
ATOM 773 N N . GLN A 1 98 ? -17.693 32.558 -1.785 1.00 63.78 98 GLN A N 1
ATOM 774 C CA . GLN A 1 98 ? -18.842 32.266 -0.921 1.00 63.78 98 GLN A CA 1
ATOM 775 C C . GLN A 1 98 ? -19.262 33.445 -0.018 1.00 63.78 98 GLN A C 1
ATOM 777 O O . GLN A 1 98 ? -20.254 33.316 0.703 1.00 63.78 98 GLN A O 1
ATOM 782 N N . ALA A 1 99 ? -18.535 34.569 -0.047 1.00 56.19 99 ALA A N 1
ATOM 783 C CA . ALA A 1 99 ? -18.827 35.800 0.697 1.00 56.19 99 ALA A CA 1
ATOM 784 C C . ALA A 1 99 ? -19.414 36.888 -0.217 1.00 56.19 99 ALA A C 1
ATOM 786 O O . ALA A 1 99 ? -20.310 37.621 0.262 1.00 56.19 99 ALA A O 1
#

Solvent-accessible surface area (backbone atoms only — not comparable to full-atom values): 6172 Å² total; per-residue (Å²): 130,84,83,71,69,94,73,76,81,52,85,85,35,72,68,45,50,51,51,51,51,52,53,52,51,49,50,52,52,34,49,76,72,72,43,79,52,45,89,79,40,62,85,92,36,74,68,22,54,54,34,44,53,56,49,52,42,5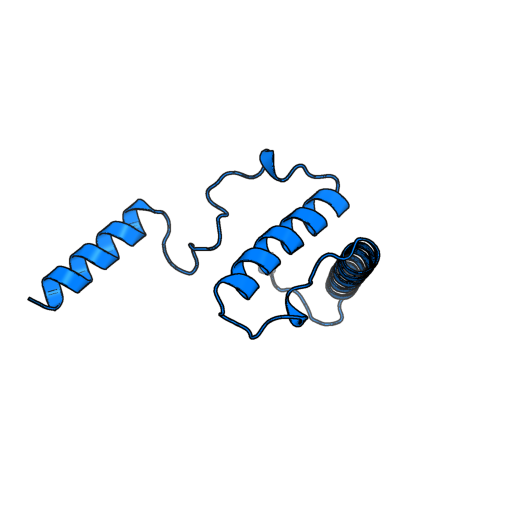2,48,39,45,72,74,71,45,58,67,86,76,52,67,77,84,74,57,88,75,60,86,83,43,98,41,74,69,53,47,55,50,51,54,52,51,54,58,57,74,74,106

Secondary structure (DSSP, 8-state):
-----TT---TTSHHHHHHHHHHHHHHHHHHHTT---GGGS-TTSHHHHHHHHHHHHHHHHHHT--GGGS-GGGSTT-SS-SSHHHHHHHHHHHHHHT-

pLDDT: mean 79.14, std 16.81, range [38.25, 97.81]

Organism: Caballeronia sordidicola (NCBI:txid196367)

Sequence (99 aa):
MKNQKPLEIILGSAVDMEAQSLCLAVAAIRKARGKKNPDDFPVDTPEWHQVCEEFVNDVLVALGEDPSDMPDDFTFFELGYESEEAYQQALEEERRNQA